Protein AF-A0A258KUC8-F1 (afdb_monomer)

Solvent-accessible surface area (backbone atoms only — not comparable to full-atom values): 5338 Å² total; per-residue (Å²): 133,76,65,48,79,45,73,42,89,68,68,41,75,56,98,86,42,80,42,51,62,46,51,38,43,70,85,49,74,71,55,56,53,54,58,70,70,44,64,90,83,58,49,72,65,59,53,49,40,50,50,48,15,70,34,48,72,48,51,51,71,60,54,68,63,46,54,74,67,46,49,47,57,52,48,52,57,54,53,72,70,50,83,76,76,86,128

Mean predicted aligned error: 4.28 Å

Secondary structure (DSSP, 8-state):
--EEEEEEEEEEEETTEEEEEEEEEPP-HHHHHHHHTS-TT--HHHHHHHHHHHHH---HHHHHTS-HHHHHHHHHHHHTTSPPPP-

Structure (mmCIF, N/CA/C/O backbone):
data_AF-A0A258KUC8-F1
#
_entry.id   AF-A0A258KUC8-F1
#
loop_
_atom_site.group_PDB
_atom_site.id
_atom_site.type_symbol
_atom_site.label_atom_id
_atom_site.label_alt_id
_atom_site.label_comp_id
_atom_site.label_asym_id
_atom_site.label_entity_id
_atom_site.label_seq_id
_atom_site.pdbx_PDB_ins_code
_atom_site.Cartn_x
_atom_site.Cartn_y
_atom_site.Cartn_z
_atom_site.occupancy
_atom_site.B_iso_or_equiv
_atom_site.auth_seq_id
_atom_site.auth_comp_id
_atom_site.auth_asym_id
_atom_site.auth_atom_id
_atom_site.pdbx_PDB_model_num
ATOM 1 N N . MET A 1 1 ? -13.442 -2.121 -15.328 1.00 49.38 1 MET A N 1
ATOM 2 C CA . MET A 1 1 ? -12.185 -1.799 -14.610 1.00 49.38 1 MET A CA 1
ATOM 3 C C . MET A 1 1 ? -11.936 -2.924 -13.620 1.00 49.38 1 MET A C 1
ATOM 5 O O . MET A 1 1 ? -12.756 -3.083 -12.729 1.00 49.38 1 MET A O 1
ATOM 9 N N . ASN A 1 2 ? -10.880 -3.723 -13.790 1.00 65.81 2 ASN A N 1
ATOM 10 C CA . ASN A 1 2 ? -10.641 -4.884 -12.924 1.00 65.81 2 ASN A CA 1
ATOM 11 C C . ASN A 1 2 ? -9.971 -4.415 -11.625 1.00 65.81 2 ASN A C 1
ATOM 13 O O . ASN A 1 2 ? -8.839 -3.928 -11.655 1.00 65.81 2 ASN A O 1
ATOM 17 N N . LYS A 1 3 ? -10.707 -4.518 -10.520 1.00 83.19 3 LYS A N 1
ATOM 18 C CA . LYS A 1 3 ? -10.258 -4.278 -9.147 1.00 83.19 3 LYS A CA 1
ATOM 19 C C . LYS A 1 3 ? -10.250 -5.621 -8.416 1.00 83.19 3 LYS A C 1
ATOM 21 O O . LYS A 1 3 ? -11.069 -6.476 -8.747 1.00 83.19 3 LYS A O 1
ATOM 26 N N . THR A 1 4 ? -9.338 -5.794 -7.469 1.00 94.06 4 THR A N 1
ATOM 27 C CA . THR A 1 4 ? -9.269 -6.990 -6.620 1.00 94.06 4 THR A CA 1
ATOM 28 C C . THR A 1 4 ? -9.451 -6.560 -5.178 1.00 94.06 4 THR A C 1
ATOM 30 O O . THR A 1 4 ? -8.782 -5.627 -4.739 1.00 94.06 4 THR A O 1
ATOM 33 N N . ASN A 1 5 ? -10.359 -7.212 -4.463 1.00 95.25 5 ASN A N 1
ATOM 34 C CA . ASN A 1 5 ? -10.607 -6.919 -3.060 1.00 95.25 5 ASN A CA 1
ATOM 35 C C . ASN A 1 5 ? -9.776 -7.861 -2.190 1.00 95.25 5 ASN A C 1
ATOM 37 O O . ASN A 1 5 ? -9.753 -9.068 -2.431 1.00 95.25 5 ASN A O 1
ATOM 41 N N . VAL A 1 6 ? -9.112 -7.292 -1.191 1.00 96.06 6 VAL A N 1
ATOM 42 C CA . VAL A 1 6 ? -8.343 -8.003 -0.171 1.00 96.06 6 VAL A CA 1
ATOM 43 C C . VAL A 1 6 ? -9.028 -7.743 1.161 1.00 96.06 6 VAL A C 1
ATOM 45 O O . VAL A 1 6 ? -9.124 -6.595 1.593 1.00 96.06 6 VAL A O 1
ATOM 48 N N . LYS A 1 7 ? -9.548 -8.795 1.794 1.00 96.88 7 LYS A N 1
ATOM 49 C CA . LYS A 1 7 ? -10.071 -8.694 3.159 1.00 96.88 7 LYS A CA 1
ATOM 50 C C . LYS A 1 7 ? -8.904 -8.616 4.126 1.00 96.88 7 LYS A C 1
ATOM 52 O O . LYS A 1 7 ? -7.977 -9.409 3.991 1.00 96.88 7 LYS A O 1
ATOM 57 N N . LEU A 1 8 ? -8.995 -7.692 5.072 1.0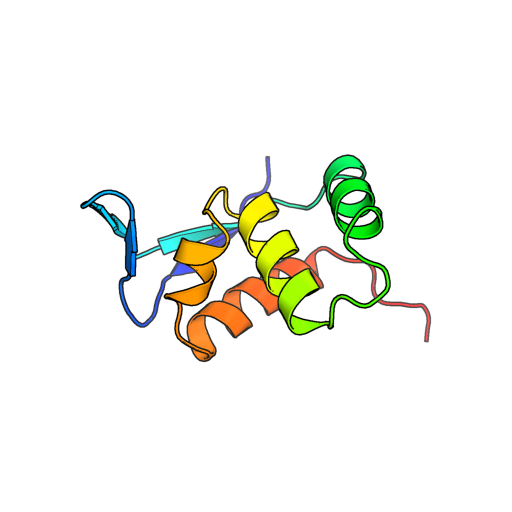0 96.69 8 LEU A N 1
ATOM 58 C CA . LEU A 1 8 ? -8.009 -7.550 6.130 1.00 96.69 8 LEU A CA 1
ATOM 59 C C . LEU A 1 8 ? -8.264 -8.597 7.214 1.00 96.69 8 LEU A C 1
ATOM 61 O O . LEU A 1 8 ? -9.421 -8.844 7.578 1.00 96.69 8 LEU A O 1
ATOM 65 N N . GLY A 1 9 ? -7.193 -9.210 7.707 1.00 94.44 9 GLY A N 1
ATOM 66 C CA . GLY A 1 9 ? -7.217 -10.045 8.900 1.00 94.44 9 GLY A CA 1
ATOM 67 C C . GLY A 1 9 ? -7.514 -9.202 10.133 1.00 94.44 9 GLY A C 1
ATOM 68 O O . GLY A 1 9 ? -8.381 -9.574 10.927 1.00 94.44 9 GLY A O 1
ATOM 69 N N . GLU A 1 10 ? -6.882 -8.028 10.222 1.00 93.56 10 GLU A N 1
ATOM 70 C CA . GLU A 1 10 ? -7.110 -7.058 11.287 1.00 93.56 10 GLU A CA 1
ATOM 71 C C . GLU A 1 10 ? -7.600 -5.711 10.725 1.00 93.56 10 GLU A C 1
ATOM 73 O O . GLU A 1 10 ? -7.034 -5.151 9.786 1.00 93.56 10 GLU A O 1
ATOM 78 N N . PRO A 1 11 ? -8.692 -5.155 11.267 1.00 95.00 11 PRO A N 1
ATOM 79 C CA . PRO A 1 11 ? -9.246 -3.915 10.759 1.00 95.00 11 PRO A CA 1
ATOM 80 C C . PRO A 1 11 ? -8.418 -2.698 11.173 1.00 95.00 11 PRO A C 1
ATOM 82 O O . PRO A 1 11 ? -8.169 -2.488 12.360 1.00 95.00 11 PRO A O 1
ATOM 85 N N . ILE A 1 12 ? -8.131 -1.820 10.216 1.00 95.75 12 ILE A N 1
ATOM 86 C CA . ILE A 1 12 ? -7.479 -0.527 10.467 1.00 95.75 12 ILE A CA 1
ATOM 87 C C . ILE A 1 12 ? -8.507 0.602 10.600 1.00 95.75 12 ILE A C 1
ATOM 89 O O . ILE A 1 12 ? -9.650 0.487 10.143 1.00 95.75 12 ILE A O 1
ATOM 93 N N . VAL A 1 13 ? -8.107 1.718 11.212 1.00 94.38 13 VAL A N 1
ATOM 94 C CA . VAL A 1 13 ? -8.942 2.924 11.331 1.00 94.38 13 VAL A CA 1
ATOM 95 C C . VAL A 1 13 ? -8.347 4.044 10.490 1.00 94.38 13 VAL A C 1
ATOM 97 O O . VAL A 1 13 ? -7.233 4.491 10.738 1.00 94.38 13 VAL A O 1
ATOM 100 N N . VAL A 1 14 ? -9.113 4.551 9.527 1.00 91.44 14 VAL A N 1
ATOM 101 C CA . VAL A 1 14 ? -8.695 5.657 8.657 1.00 91.44 14 VAL A CA 1
ATOM 102 C C . VAL A 1 14 ? -9.740 6.758 8.742 1.00 91.44 14 VAL A C 1
ATOM 104 O O . VAL A 1 14 ? -10.906 6.545 8.428 1.00 91.44 14 VAL A O 1
ATOM 107 N N . GLY A 1 15 ? -9.349 7.941 9.225 1.00 87.00 15 GLY A N 1
ATOM 108 C CA . GLY A 1 15 ? -10.276 9.074 9.364 1.00 87.00 15 GLY A CA 1
ATOM 109 C C . GLY A 1 15 ? -11.456 8.822 10.316 1.00 87.00 15 GLY A C 1
ATOM 110 O O . GLY A 1 15 ? -12.486 9.473 10.189 1.00 87.00 15 GLY A O 1
ATOM 111 N N . GLY A 1 16 ? -11.321 7.876 11.252 1.00 90.56 16 GLY A N 1
ATOM 112 C CA . GLY A 1 16 ? -12.393 7.461 12.165 1.00 90.56 16 GLY A CA 1
ATOM 113 C C . GLY A 1 16 ? -13.299 6.352 11.620 1.00 90.56 16 GLY A C 1
ATOM 114 O O . GLY A 1 16 ? -14.154 5.860 12.354 1.00 90.56 16 GLY A O 1
ATOM 115 N N . GLU A 1 17 ? -13.096 5.915 10.376 1.00 92.25 17 GLU A N 1
ATOM 116 C CA . GLU A 1 17 ? -13.815 4.789 9.788 1.00 92.25 17 GLU A CA 1
ATOM 117 C C . GLU A 1 17 ? -13.014 3.495 9.915 1.00 92.25 17 GLU A C 1
ATOM 119 O O . GLU A 1 17 ? -11.805 3.457 9.682 1.00 92.25 17 GLU A O 1
ATOM 124 N N . LYS A 1 18 ? -13.709 2.415 10.278 1.00 95.38 18 LYS A N 1
ATOM 125 C CA . LYS A 1 18 ? -13.123 1.080 10.389 1.00 95.38 18 LYS A CA 1
ATOM 126 C C . LYS A 1 18 ? -13.108 0.407 9.019 1.00 95.38 18 LYS A C 1
ATOM 128 O O . LYS A 1 18 ? -14.165 0.072 8.482 1.00 95.38 18 LYS A O 1
ATOM 133 N N . ILE A 1 19 ? -11.919 0.158 8.488 1.00 95.38 19 ILE A N 1
ATOM 134 C CA . ILE A 1 19 ? -11.710 -0.538 7.220 1.00 95.38 19 ILE A CA 1
ATOM 135 C C . ILE A 1 19 ? -11.442 -2.016 7.506 1.00 95.38 19 ILE A C 1
ATOM 137 O O . ILE A 1 19 ? -10.612 -2.360 8.338 1.00 95.38 19 ILE A O 1
ATOM 141 N N . THR A 1 20 ? -12.169 -2.896 6.820 1.00 96.75 20 THR A N 1
ATOM 142 C CA . THR A 1 20 ? -12.027 -4.368 6.911 1.00 96.75 20 THR A CA 1
ATOM 143 C C . THR A 1 20 ? -11.702 -5.007 5.560 1.00 96.75 20 THR A C 1
ATOM 145 O O . THR A 1 20 ? -11.451 -6.206 5.471 1.00 96.75 20 THR A O 1
ATOM 148 N N . GLU A 1 21 ? -11.722 -4.219 4.486 1.00 96.25 21 GLU A N 1
ATOM 149 C CA . GLU A 1 21 ? -11.438 -4.664 3.130 1.00 96.25 21 GLU A CA 1
ATOM 150 C C . GLU A 1 21 ? -10.791 -3.519 2.355 1.00 96.25 21 GLU A C 1
ATOM 152 O O . GLU A 1 21 ? -11.228 -2.369 2.435 1.00 96.25 21 GLU A O 1
ATOM 157 N N . VAL A 1 22 ? -9.761 -3.846 1.582 1.00 95.94 22 VAL A N 1
ATOM 158 C CA . VAL A 1 22 ? -9.026 -2.907 0.744 1.00 95.94 22 VAL A CA 1
ATOM 159 C C . VAL A 1 22 ? -9.193 -3.298 -0.716 1.00 95.94 22 VAL A C 1
ATOM 161 O O . VAL A 1 22 ? -9.070 -4.457 -1.105 1.00 95.94 22 VAL A O 1
ATOM 164 N N . THR A 1 23 ? -9.484 -2.310 -1.557 1.00 96.31 23 THR 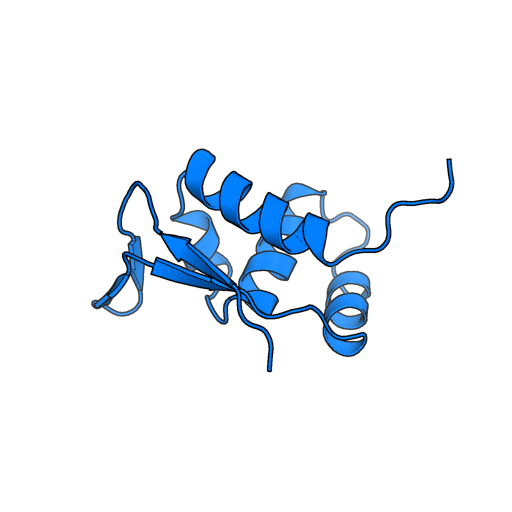A N 1
ATOM 165 C CA . THR A 1 23 ? -9.645 -2.513 -2.997 1.00 96.31 23 THR A CA 1
ATOM 166 C C . THR A 1 23 ? -8.369 -2.124 -3.732 1.00 96.31 23 THR A C 1
ATOM 168 O O . THR A 1 23 ? -8.033 -0.947 -3.804 1.00 96.31 23 THR A O 1
ATOM 171 N N . VAL A 1 24 ? -7.698 -3.086 -4.358 1.00 96.50 24 VAL A N 1
ATOM 172 C CA . VAL A 1 24 ? -6.481 -2.858 -5.145 1.00 96.50 24 VAL A 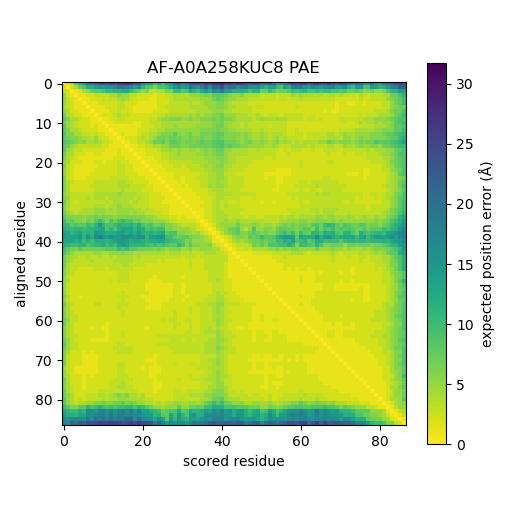CA 1
ATOM 173 C C . VAL A 1 24 ? -6.832 -2.724 -6.627 1.00 96.50 24 VAL A C 1
ATOM 175 O O . VAL A 1 24 ? -7.442 -3.613 -7.236 1.00 96.50 24 VAL A O 1
ATOM 178 N N . ARG A 1 25 ? -6.437 -1.612 -7.252 1.00 95.31 25 ARG A N 1
ATOM 179 C CA . ARG A 1 25 ? -6.562 -1.415 -8.707 1.00 95.31 25 ARG A CA 1
ATOM 180 C C . ARG A 1 25 ? -5.283 -1.838 -9.432 1.00 95.31 25 ARG A C 1
ATOM 182 O O . ARG A 1 25 ? -4.190 -1.745 -8.886 1.00 95.31 25 ARG A O 1
ATOM 189 N N . ARG A 1 26 ? -5.401 -2.193 -10.715 1.00 92.69 26 ARG A N 1
ATOM 190 C CA . ARG A 1 26 ? -4.219 -2.420 -11.562 1.00 92.69 26 ARG A CA 1
ATOM 191 C C . ARG A 1 26 ? -3.354 -1.149 -11.685 1.00 92.69 26 ARG A C 1
ATOM 193 O O . ARG A 1 26 ? -3.924 -0.068 -11.904 1.00 92.69 26 ARG A O 1
ATOM 200 N N . PRO A 1 27 ? -2.014 -1.267 -11.605 1.00 93.19 27 PRO A N 1
ATOM 201 C CA . PRO A 1 27 ? -1.106 -0.154 -11.841 1.00 93.19 27 PRO A CA 1
ATOM 202 C C . PRO A 1 27 ? -1.197 0.337 -13.284 1.00 93.19 27 PRO A C 1
ATOM 204 O O . PRO A 1 27 ? -1.389 -0.431 -14.229 1.00 93.19 27 PRO A O 1
ATOM 207 N N . LYS A 1 28 ? -1.063 1.649 -13.453 1.00 93.31 28 LYS A N 1
ATOM 208 C CA . LYS A 1 28 ? -0.888 2.335 -14.733 1.00 93.31 28 LYS A CA 1
ATOM 209 C C . LYS A 1 28 ? 0.547 2.845 -14.827 1.00 93.31 28 LYS A C 1
ATOM 211 O O . LYS A 1 28 ? 1.197 3.078 -13.817 1.00 93.31 28 LYS A O 1
ATOM 216 N N . VAL A 1 29 ? 1.006 3.144 -16.042 1.00 92.12 29 VAL A N 1
ATOM 217 C CA . VAL A 1 29 ? 2.357 3.695 -16.283 1.00 92.12 29 VAL A CA 1
ATOM 218 C C . VAL A 1 29 ? 2.633 4.963 -15.463 1.00 92.12 29 VAL A C 1
ATOM 220 O O . VAL A 1 29 ? 3.752 5.171 -15.009 1.00 92.12 29 VAL A O 1
ATOM 223 N N . LYS A 1 30 ? 1.612 5.798 -15.223 1.00 92.94 30 LYS A N 1
ATOM 224 C CA . LYS A 1 30 ? 1.746 6.991 -14.370 1.00 92.94 30 LYS A CA 1
ATOM 225 C C . LYS A 1 30 ? 2.091 6.665 -12.911 1.00 92.94 30 LYS A C 1
ATOM 227 O O . LYS A 1 30 ? 2.751 7.469 -12.273 1.00 92.94 30 LYS A O 1
ATOM 232 N N . ASP A 1 31 ? 1.639 5.516 -12.410 1.00 92.75 31 ASP A N 1
ATOM 233 C CA . ASP A 1 31 ? 1.883 5.076 -11.036 1.00 92.75 31 ASP A CA 1
ATOM 234 C C . ASP A 1 31 ? 3.323 4.560 -10.913 1.00 92.75 31 ASP A C 1
ATOM 236 O O . ASP A 1 31 ? 4.027 4.929 -9.985 1.00 92.75 31 ASP A O 1
ATOM 240 N N . LEU A 1 32 ? 3.798 3.806 -11.915 1.00 89.94 32 LEU A N 1
ATOM 241 C CA . LEU A 1 32 ? 5.197 3.365 -11.984 1.00 89.94 32 LEU A CA 1
ATOM 242 C C . LEU A 1 32 ? 6.156 4.562 -12.029 1.00 89.94 32 LEU A C 1
ATOM 244 O O . LEU A 1 32 ? 7.104 4.630 -11.258 1.00 89.94 32 LEU A O 1
ATOM 248 N N . ARG A 1 33 ? 5.847 5.561 -12.868 1.00 89.88 33 ARG A N 1
ATOM 249 C CA . ARG A 1 33 ? 6.632 6.801 -12.952 1.00 89.88 33 ARG A CA 1
ATOM 250 C C . ARG A 1 33 ? 6.663 7.570 -11.628 1.00 89.88 33 ARG A C 1
ATOM 252 O O . ARG A 1 33 ? 7.666 8.203 -11.329 1.00 89.88 33 ARG A O 1
ATOM 259 N N . ALA A 1 34 ? 5.573 7.553 -10.861 1.00 88.81 34 ALA A N 1
ATOM 260 C CA . ALA A 1 34 ? 5.535 8.217 -9.560 1.00 88.81 34 ALA A CA 1
ATOM 261 C C . ALA A 1 34 ? 6.511 7.566 -8.567 1.00 88.81 34 ALA A C 1
ATOM 263 O O . ALA A 1 34 ? 7.160 8.280 -7.810 1.00 88.81 34 ALA A O 1
ATOM 264 N N . LEU A 1 35 ? 6.678 6.241 -8.625 1.00 86.25 35 LEU A N 1
ATOM 265 C CA . LEU A 1 35 ? 7.654 5.525 -7.800 1.00 86.25 35 LEU A CA 1
ATOM 266 C C . LEU A 1 35 ? 9.096 5.758 -8.236 1.00 86.25 35 LEU A C 1
ATOM 268 O O . LEU A 1 35 ? 9.968 5.848 -7.382 1.00 86.25 35 LEU A O 1
ATOM 272 N N . ASP A 1 36 ? 9.355 5.900 -9.537 1.00 83.50 36 ASP A N 1
ATOM 273 C CA . ASP A 1 36 ? 10.694 6.246 -10.038 1.00 83.50 36 ASP A CA 1
ATOM 274 C C . ASP A 1 36 ? 11.160 7.628 -9.550 1.00 83.50 36 ASP A C 1
ATOM 276 O O . ASP A 1 36 ? 12.356 7.909 -9.525 1.00 83.50 36 ASP A O 1
ATOM 280 N N . HIS A 1 37 ? 10.217 8.506 -9.190 1.00 83.06 37 HIS A N 1
ATOM 281 C CA . HIS A 1 37 ? 10.500 9.828 -8.632 1.00 83.06 37 HIS A CA 1
ATOM 282 C C . HIS A 1 37 ? 10.724 9.807 -7.112 1.00 83.06 37 HIS A C 1
ATOM 284 O O . HIS A 1 37 ? 11.073 10.848 -6.549 1.00 83.06 37 HIS A O 1
ATO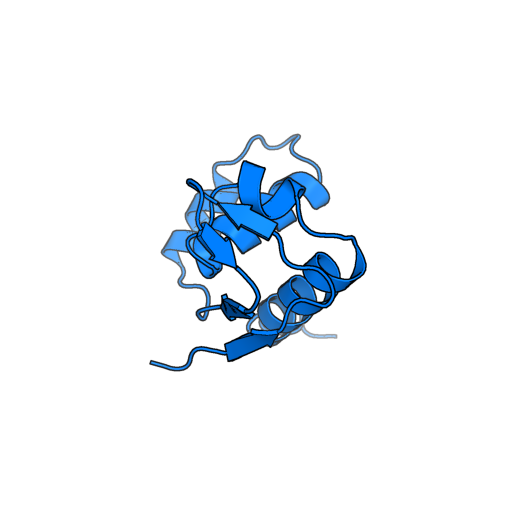M 290 N N . LEU A 1 38 ? 10.517 8.668 -6.440 1.00 80.00 38 LEU A N 1
ATOM 291 C CA . LEU A 1 38 ? 10.932 8.514 -5.049 1.00 80.00 38 LEU A CA 1
ATOM 292 C C . LEU A 1 38 ? 12.454 8.622 -4.945 1.00 80.00 38 LEU A C 1
ATOM 294 O O . LEU A 1 38 ? 13.177 8.399 -5.917 1.00 80.00 38 LEU A O 1
ATOM 298 N N . ASP A 1 39 ? 12.936 8.960 -3.747 1.00 76.19 39 ASP A N 1
ATOM 299 C CA . ASP A 1 39 ? 14.368 9.010 -3.464 1.00 76.19 39 ASP A CA 1
ATOM 300 C C . ASP A 1 39 ? 15.043 7.728 -3.975 1.00 76.19 39 ASP A C 1
ATOM 302 O O . ASP A 1 39 ? 14.598 6.609 -3.700 1.00 76.19 39 ASP A O 1
ATOM 306 N N . VAL A 1 40 ? 16.130 7.887 -4.729 1.00 70.50 40 VAL A N 1
ATOM 307 C CA . VAL A 1 40 ? 16.919 6.765 -5.248 1.00 70.50 40 VAL A CA 1
ATOM 308 C C . VAL A 1 40 ? 17.425 5.859 -4.121 1.00 70.50 40 VAL A C 1
ATOM 310 O O . VAL A 1 40 ? 17.640 4.673 -4.356 1.00 70.50 40 VAL A O 1
ATOM 313 N N . ASN A 1 41 ? 17.539 6.393 -2.901 1.00 77.81 41 ASN A N 1
ATOM 314 C CA . ASN A 1 41 ? 17.931 5.673 -1.692 1.00 77.81 41 ASN A CA 1
ATOM 315 C C . ASN A 1 41 ? 16.751 5.059 -0.920 1.00 77.81 41 ASN A C 1
ATOM 317 O O . ASN A 1 41 ? 16.970 4.414 0.106 1.00 77.81 41 ASN A O 1
ATOM 321 N N . ALA A 1 42 ? 15.506 5.254 -1.370 1.00 80.19 42 ALA A N 1
ATOM 322 C CA . ALA A 1 42 ? 14.346 4.626 -0.751 1.00 80.19 42 ALA A CA 1
ATOM 323 C C . ALA A 1 42 ? 14.458 3.103 -0.876 1.00 80.19 42 ALA A C 1
ATOM 325 O O . ALA A 1 42 ? 14.611 2.571 -1.982 1.00 80.19 42 ALA A O 1
ATOM 326 N N . ASN A 1 43 ? 14.369 2.419 0.265 1.00 87.50 43 ASN A N 1
ATOM 327 C CA . ASN A 1 43 ? 14.431 0.966 0.325 1.00 87.50 43 ASN A CA 1
ATOM 328 C C . ASN A 1 43 ? 13.172 0.322 -0.292 1.00 87.50 43 ASN A C 1
ATOM 330 O O . ASN A 1 43 ? 12.160 0.986 -0.541 1.00 87.50 43 ASN A O 1
ATOM 334 N N . ASP A 1 44 ? 13.236 -0.989 -0.527 1.00 86.75 44 ASP A N 1
ATOM 335 C CA . ASP A 1 44 ? 12.151 -1.735 -1.176 1.00 86.75 44 ASP A CA 1
ATOM 336 C C . ASP A 1 44 ? 10.833 -1.670 -0.393 1.00 86.75 44 ASP A C 1
ATOM 338 O O . ASP A 1 44 ? 9.762 -1.626 -0.997 1.00 86.75 44 ASP A O 1
ATOM 342 N N . LEU A 1 45 ? 10.901 -1.592 0.942 1.00 89.69 45 LEU A N 1
ATOM 343 C CA . LEU A 1 45 ? 9.720 -1.458 1.793 1.00 89.69 45 LEU A CA 1
ATOM 344 C C . LEU A 1 45 ? 9.027 -0.107 1.577 1.00 89.69 45 LEU A C 1
ATOM 346 O O . LEU A 1 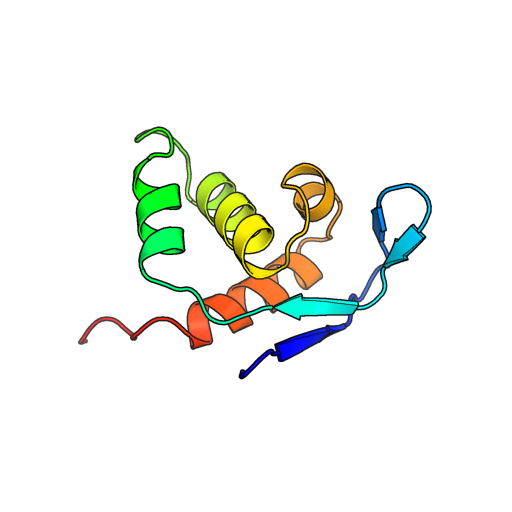45 ? 7.826 -0.081 1.328 1.00 89.69 45 LEU A O 1
ATOM 350 N N . THR A 1 46 ? 9.770 1.004 1.587 1.00 91.56 46 THR A N 1
ATOM 351 C CA . THR A 1 46 ? 9.237 2.345 1.303 1.00 91.56 46 THR A CA 1
ATOM 352 C C . THR A 1 46 ? 8.587 2.393 -0.079 1.00 91.56 46 THR A C 1
ATOM 354 O O . THR A 1 46 ? 7.487 2.922 -0.229 1.00 91.56 46 THR A O 1
ATOM 357 N N . ARG A 1 47 ? 9.226 1.798 -1.096 1.00 90.75 47 ARG A N 1
ATOM 358 C CA . ARG A 1 47 ? 8.656 1.717 -2.452 1.00 90.75 47 ARG A CA 1
ATOM 359 C C . ARG A 1 47 ? 7.385 0.863 -2.492 1.00 90.75 47 ARG A C 1
ATOM 361 O O . ARG A 1 47 ? 6.438 1.214 -3.195 1.00 90.75 47 ARG A O 1
ATOM 368 N N . GLY A 1 48 ? 7.355 -0.238 -1.742 1.00 92.44 48 GLY A N 1
ATOM 369 C CA . GLY A 1 48 ? 6.188 -1.109 -1.604 1.00 92.44 48 GLY A CA 1
ATOM 370 C C . GLY A 1 48 ? 5.003 -0.407 -0.939 1.00 92.44 48 GLY A C 1
ATOM 371 O O . GLY A 1 48 ? 3.892 -0.472 -1.463 1.00 92.44 48 GLY A O 1
ATOM 372 N N . ILE A 1 49 ? 5.248 0.318 0.156 1.00 95.50 49 ILE A N 1
ATOM 373 C CA . ILE A 1 49 ? 4.238 1.116 0.867 1.00 95.50 49 ILE A CA 1
ATOM 374 C C . ILE A 1 49 ? 3.639 2.170 -0.064 1.00 95.50 49 ILE A C 1
ATOM 376 O O . ILE A 1 49 ? 2.417 2.267 -0.181 1.00 95.50 49 ILE A O 1
ATOM 380 N N . GLU A 1 50 ? 4.479 2.906 -0.793 1.00 95.06 50 GLU A N 1
ATOM 381 C CA . GLU A 1 50 ? 4.000 3.936 -1.716 1.00 95.06 50 GLU A CA 1
ATOM 382 C C . GLU A 1 50 ? 3.189 3.332 -2.873 1.00 95.06 50 GLU A C 1
ATOM 384 O O . GLU A 1 50 ? 2.116 3.829 -3.224 1.00 95.06 50 GLU A O 1
ATOM 389 N N . MET A 1 51 ? 3.643 2.210 -3.443 1.00 94.69 51 MET A N 1
ATOM 390 C CA . MET A 1 51 ? 2.881 1.497 -4.472 1.00 94.69 51 MET A CA 1
ATOM 391 C C . MET A 1 51 ? 1.513 1.062 -3.933 1.00 94.69 51 MET A C 1
ATOM 393 O O . MET A 1 51 ? 0.490 1.274 -4.591 1.00 94.69 51 MET A O 1
ATOM 397 N N . ALA A 1 52 ? 1.476 0.467 -2.740 1.00 95.69 52 ALA A N 1
ATOM 398 C CA . ALA A 1 52 ? 0.240 0.036 -2.104 1.00 95.69 52 ALA A CA 1
ATOM 399 C C . ALA A 1 52 ? -0.701 1.223 -1.867 1.00 95.69 52 ALA A C 1
ATOM 401 O O . ALA A 1 52 ? -1.868 1.154 -2.256 1.00 95.69 52 ALA A O 1
ATOM 402 N N . ALA A 1 53 ? -0.204 2.343 -1.343 1.00 96.62 53 ALA A N 1
ATOM 403 C CA . ALA A 1 53 ? -0.974 3.571 -1.155 1.00 96.62 53 ALA A CA 1
ATOM 404 C C . ALA A 1 53 ? -1.603 4.054 -2.478 1.00 96.62 53 ALA A C 1
ATOM 406 O O . ALA A 1 53 ? -2.821 4.225 -2.584 1.00 96.62 53 ALA A O 1
ATOM 407 N N . ILE A 1 54 ? -0.809 4.153 -3.549 1.00 95.50 54 ILE A N 1
ATOM 408 C CA . ILE A 1 54 ? -1.273 4.601 -4.873 1.00 95.50 54 ILE A CA 1
ATOM 409 C C . ILE A 1 54 ? -2.360 3.681 -5.460 1.00 95.50 54 ILE A C 1
ATOM 411 O O . ILE A 1 54 ? -3.296 4.148 -6.133 1.00 95.50 54 ILE A O 1
ATOM 415 N N . LEU A 1 55 ? -2.226 2.365 -5.277 1.00 95.75 55 LEU A N 1
ATOM 416 C CA . LEU A 1 55 ? -3.114 1.371 -5.889 1.00 95.75 55 LEU A CA 1
ATOM 417 C C . LEU A 1 55 ? -4.367 1.068 -5.066 1.00 95.75 55 LEU A C 1
ATOM 419 O O . LEU A 1 55 ? -5.376 0.649 -5.639 1.00 95.75 55 LEU A O 1
ATOM 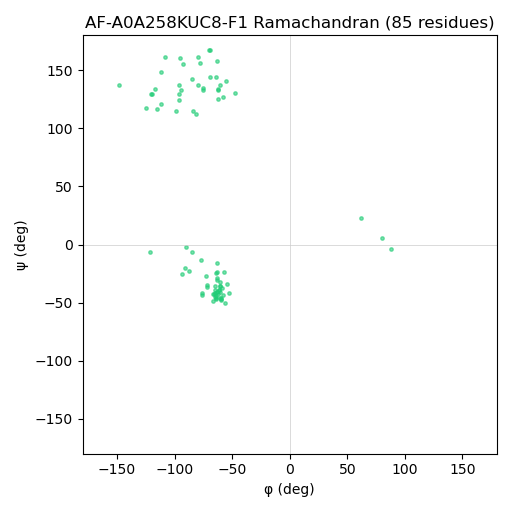423 N N . THR A 1 56 ? -4.326 1.314 -3.763 1.00 95.56 56 THR A N 1
ATOM 424 C CA . THR A 1 56 ? -5.474 1.161 -2.859 1.00 95.56 56 THR A CA 1
ATOM 425 C C . THR A 1 56 ? -6.250 2.464 -2.680 1.00 95.56 56 THR A C 1
ATOM 427 O O . THR A 1 56 ? -7.453 2.439 -2.429 1.00 95.56 56 THR A O 1
ATOM 430 N N . GLY A 1 57 ? -5.585 3.607 -2.870 1.00 94.25 57 GLY A N 1
ATOM 431 C CA . GLY A 1 57 ? -6.118 4.929 -2.548 1.00 94.25 57 GLY A CA 1
ATOM 432 C C . GLY A 1 57 ? -6.007 5.289 -1.064 1.00 94.25 57 GLY A C 1
ATOM 433 O O . GLY A 1 57 ? -6.533 6.327 -0.668 1.00 94.25 57 GLY A O 1
ATOM 434 N N . LEU A 1 58 ? -5.349 4.453 -0.256 1.00 95.50 58 LEU A N 1
ATOM 435 C CA . LEU A 1 58 ? -5.015 4.752 1.135 1.00 95.50 58 LEU A CA 1
ATOM 436 C C . LEU A 1 58 ? -3.776 5.654 1.212 1.00 95.50 58 LEU A C 1
ATOM 438 O O . LEU A 1 58 ? -3.008 5.762 0.257 1.00 95.50 58 LEU A O 1
ATOM 442 N N . THR A 1 59 ? -3.577 6.318 2.349 1.00 95.44 59 THR A N 1
ATOM 443 C CA . THR A 1 59 ? -2.341 7.068 2.616 1.00 95.44 59 THR A CA 1
ATOM 444 C C . THR A 1 59 ? -1.215 6.111 3.023 1.00 95.44 59 THR A C 1
ATOM 446 O O . THR A 1 59 ? -1.516 5.052 3.572 1.00 95.44 59 THR A O 1
ATOM 449 N N . PRO A 1 60 ? 0.070 6.472 2.845 1.00 94.88 60 PRO A N 1
ATOM 450 C CA . PRO A 1 60 ? 1.187 5.664 3.346 1.00 94.88 60 PRO A CA 1
ATOM 451 C C . PRO A 1 60 ? 1.055 5.334 4.837 1.00 94.88 60 PRO A C 1
ATOM 453 O O . PRO A 1 60 ? 1.177 4.181 5.218 1.00 94.88 60 PRO A O 1
ATOM 456 N N . ALA A 1 61 ? 0.642 6.310 5.651 1.00 94.94 61 ALA A N 1
ATOM 457 C CA . ALA A 1 61 ? 0.385 6.093 7.074 1.00 94.94 61 ALA A CA 1
ATOM 458 C C . ALA A 1 61 ? -0.721 5.054 7.340 1.00 94.94 61 ALA A C 1
ATOM 460 O O . ALA A 1 61 ? -0.621 4.291 8.284 1.00 94.94 61 ALA A O 1
ATOM 461 N N . ALA A 1 62 ? -1.770 4.990 6.513 1.00 96.00 62 ALA A N 1
ATOM 462 C CA . ALA A 1 62 ? -2.795 3.952 6.649 1.00 96.00 62 ALA A CA 1
ATOM 463 C C . ALA A 1 62 ? -2.296 2.568 6.199 1.00 96.00 62 ALA A C 1
ATOM 465 O O . ALA A 1 62 ? -2.801 1.559 6.679 1.00 96.00 62 ALA A O 1
ATOM 466 N N . ILE A 1 63 ? -1.326 2.515 5.282 1.00 97.00 63 ILE A N 1
ATOM 467 C CA . ILE A 1 63 ? -0.637 1.273 4.917 1.00 97.00 63 ILE A CA 1
ATOM 468 C C . ILE A 1 63 ? 0.289 0.817 6.053 1.00 97.00 63 ILE A C 1
ATOM 470 O O . ILE A 1 63 ? 0.349 -0.378 6.311 1.00 97.00 63 ILE A O 1
ATOM 474 N N . ASP A 1 64 ? 0.947 1.742 6.759 1.00 95.50 64 ASP A N 1
ATOM 475 C CA . ASP A 1 64 ? 1.804 1.437 7.918 1.00 95.50 64 ASP A CA 1
ATOM 476 C C . ASP A 1 64 ? 1.029 0.831 9.107 1.00 95.50 64 ASP A C 1
ATOM 478 O O . ASP A 1 64 ? 1.615 0.122 9.921 1.00 95.50 64 ASP A O 1
ATOM 482 N N . GLU A 1 65 ? -0.281 1.084 9.205 1.00 96.12 65 GLU A N 1
ATOM 483 C CA . GLU A 1 65 ? -1.166 0.479 10.216 1.00 96.12 65 GLU A CA 1
ATOM 484 C C . GLU A 1 65 ? -1.551 -0.974 9.893 1.00 96.12 65 GLU A C 1
ATOM 486 O O . GLU A 1 65 ? -2.105 -1.668 10.747 1.00 96.12 65 GLU A O 1
ATOM 491 N N . LEU A 1 66 ? -1.306 -1.442 8.664 1.00 96.62 66 LEU A N 1
ATOM 492 C CA . LEU A 1 66 ? -1.554 -2.834 8.303 1.00 96.62 66 LEU A CA 1
ATOM 493 C C . LEU A 1 66 ? -0.557 -3.742 9.012 1.00 96.62 66 LEU A C 1
ATOM 495 O O . LEU A 1 66 ? 0.631 -3.433 9.131 1.00 96.62 66 LEU A O 1
ATOM 499 N N . ASP A 1 67 ? -1.025 -4.921 9.409 1.00 96.25 67 ASP A N 1
ATOM 500 C CA . ASP A 1 67 ? -0.100 -5.954 9.833 1.00 96.25 67 ASP A CA 1
ATOM 501 C C . ASP A 1 67 ? 0.704 -6.508 8.638 1.00 96.25 67 ASP A C 1
ATOM 503 O O . ASP A 1 67 ? 0.417 -6.274 7.456 1.00 96.25 67 ASP A O 1
ATOM 507 N N . ALA A 1 68 ? 1.754 -7.268 8.951 1.00 95.25 68 ALA A N 1
ATOM 508 C CA . ALA A 1 68 ? 2.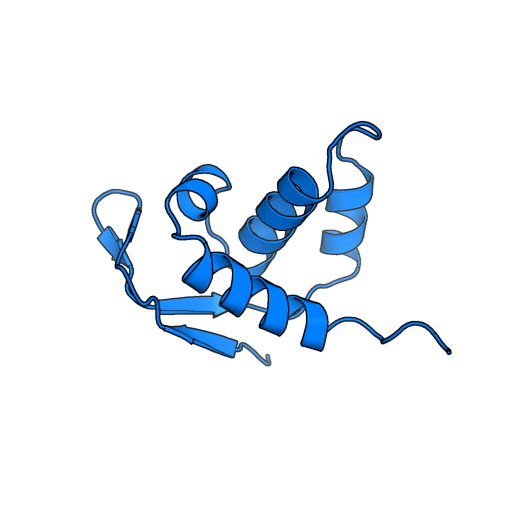634 -7.826 7.931 1.00 95.25 68 ALA A CA 1
ATOM 509 C C . ALA A 1 68 ? 1.920 -8.809 6.981 1.00 95.25 68 ALA A C 1
ATOM 511 O O . ALA A 1 68 ? 2.340 -8.947 5.831 1.00 95.25 68 ALA A O 1
ATOM 512 N N . ALA A 1 69 ? 0.870 -9.501 7.438 1.00 96.38 69 ALA A N 1
ATOM 513 C CA . ALA A 1 69 ? 0.142 -10.479 6.634 1.00 96.38 69 ALA A CA 1
ATOM 514 C C . ALA A 1 69 ? -0.782 -9.784 5.625 1.00 96.38 69 ALA A C 1
ATOM 516 O O . ALA A 1 69 ? -0.798 -10.148 4.446 1.00 96.38 69 ALA A O 1
ATOM 517 N N . ASP A 1 70 ? -1.483 -8.743 6.061 1.00 96.88 70 ASP A N 1
ATOM 518 C CA . ASP A 1 70 ? -2.346 -7.919 5.227 1.00 96.88 70 ASP A CA 1
ATOM 519 C C . ASP A 1 70 ? -1.533 -7.144 4.183 1.00 96.88 70 ASP A C 1
ATOM 521 O O . ASP A 1 70 ? -1.888 -7.119 2.998 1.00 96.88 70 ASP A O 1
ATOM 525 N N . PHE A 1 71 ? -0.383 -6.587 4.578 1.00 96.88 71 PHE A N 1
ATOM 526 C CA . PHE A 1 71 ? 0.528 -5.940 3.635 1.00 96.88 71 PHE A CA 1
ATOM 527 C C . PHE A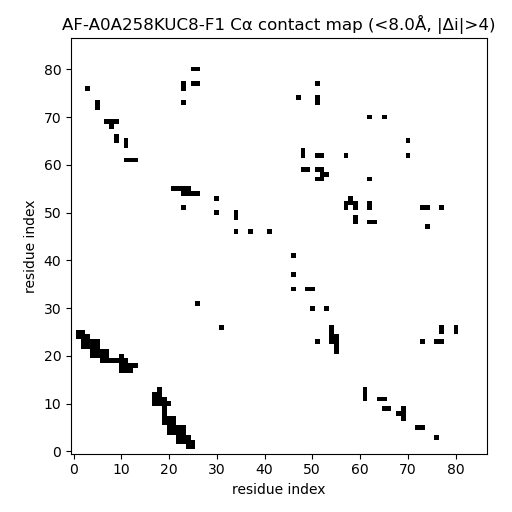 1 71 ? 1.081 -6.922 2.589 1.00 96.88 71 PHE A C 1
ATOM 529 O O . PHE A 1 71 ? 1.154 -6.590 1.398 1.00 96.88 71 PHE A O 1
ATOM 536 N N . ALA A 1 72 ? 1.429 -8.148 2.996 1.00 95.69 72 ALA A N 1
ATOM 537 C CA . ALA A 1 72 ? 1.881 -9.189 2.076 1.00 95.69 72 ALA A CA 1
ATOM 538 C C . ALA A 1 72 ? 0.778 -9.594 1.084 1.00 95.69 72 ALA A C 1
ATOM 540 O O . ALA A 1 72 ? 1.031 -9.643 -0.119 1.00 95.69 72 ALA A O 1
ATOM 541 N N . ALA A 1 73 ? -0.460 -9.784 1.550 1.00 96.31 73 ALA A N 1
ATOM 542 C CA . ALA A 1 73 ? -1.595 -10.127 0.693 1.00 96.31 73 ALA A CA 1
ATOM 543 C C . ALA A 1 73 ? -1.877 -9.046 -0.367 1.00 96.31 73 ALA A C 1
ATOM 545 O O . ALA A 1 73 ? -2.142 -9.354 -1.533 1.00 96.31 73 ALA A O 1
ATOM 546 N N . ILE A 1 74 ? -1.782 -7.767 0.010 1.00 95.88 74 ILE A N 1
ATOM 547 C CA . ILE A 1 74 ? -1.893 -6.652 -0.939 1.00 95.88 74 ILE A CA 1
ATOM 548 C C . ILE A 1 74 ? -0.724 -6.673 -1.932 1.00 95.88 74 ILE A C 1
ATOM 550 O O . ILE A 1 74 ? -0.938 -6.532 -3.140 1.00 95.88 74 ILE A O 1
ATOM 554 N N . SER A 1 75 ? 0.500 -6.881 -1.448 1.00 93.81 75 SER A N 1
ATOM 555 C CA . SER A 1 75 ? 1.708 -6.930 -2.278 1.00 93.81 75 SER A CA 1
ATOM 556 C C . SER A 1 75 ? 1.664 -8.059 -3.309 1.00 93.81 75 SER A C 1
ATOM 558 O O . SER A 1 75 ? 2.017 -7.838 -4.468 1.00 93.81 75 SER A O 1
ATOM 560 N N . ASP A 1 76 ? 1.143 -9.230 -2.944 1.00 94.31 76 ASP A N 1
ATOM 561 C CA . ASP A 1 76 ? 0.960 -10.368 -3.850 1.00 94.31 76 ASP A CA 1
ATOM 562 C C . ASP A 1 76 ? -0.019 -10.047 -4.987 1.00 94.31 76 ASP A C 1
ATOM 564 O O . ASP A 1 76 ? 0.230 -10.370 -6.155 1.00 94.31 76 ASP A O 1
ATOM 568 N N . VAL A 1 77 ? -1.117 -9.350 -4.678 1.00 94.56 77 VAL A N 1
ATOM 569 C CA . VAL A 1 77 ? -2.070 -8.876 -5.694 1.00 94.56 77 VAL A CA 1
ATOM 570 C C . VAL A 1 77 ? -1.394 -7.904 -6.661 1.00 94.56 77 VAL A C 1
ATOM 572 O O . VAL A 1 77 ? -1.593 -8.004 -7.875 1.00 94.56 77 VAL A O 1
ATOM 575 N N . ILE A 1 78 ? -0.574 -6.986 -6.145 1.00 92.56 78 ILE A N 1
ATOM 576 C CA . ILE A 1 78 ? 0.176 -6.020 -6.957 1.00 92.56 78 ILE A CA 1
ATOM 577 C C . ILE A 1 78 ? 1.192 -6.740 -7.851 1.00 92.56 78 ILE A C 1
ATOM 579 O O . ILE A 1 78 ? 1.233 -6.481 -9.057 1.00 92.56 78 ILE A O 1
ATOM 583 N N . ALA A 1 79 ? 1.963 -7.677 -7.295 1.00 90.31 79 ALA A N 1
ATOM 584 C CA . ALA A 1 79 ? 2.928 -8.488 -8.031 1.00 90.31 79 ALA A CA 1
ATOM 585 C C . ALA A 1 79 ? 2.252 -9.297 -9.150 1.00 90.31 79 ALA A C 1
ATOM 587 O O . ALA A 1 79 ? 2.781 -9.381 -10.258 1.00 90.31 79 ALA A O 1
ATOM 588 N N . GLY A 1 80 ? 1.039 -9.806 -8.912 1.00 90.75 80 GLY A N 1
ATOM 589 C CA . GLY A 1 80 ? 0.222 -10.491 -9.917 1.00 90.75 80 GLY A CA 1
ATOM 590 C C . GLY A 1 80 ? -0.202 -9.618 -11.108 1.00 90.75 80 GLY A C 1
ATOM 591 O O . GLY A 1 80 ? -0.615 -1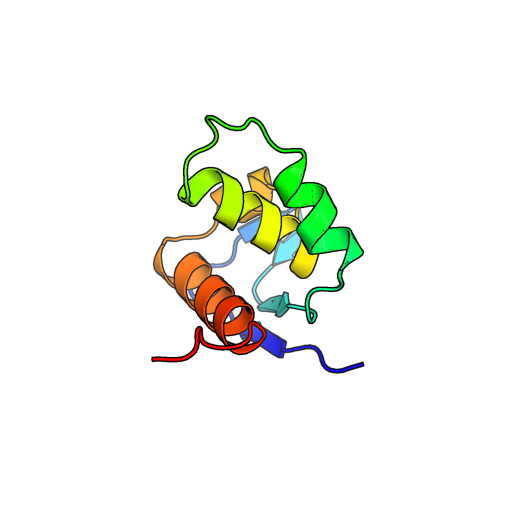0.149 -12.142 1.00 90.75 80 GLY A O 1
ATOM 592 N N . PHE A 1 81 ? -0.103 -8.290 -11.005 1.00 89.12 81 PHE A N 1
ATOM 593 C CA . PHE A 1 81 ? -0.353 -7.380 -12.125 1.00 89.12 81 PHE A CA 1
ATOM 594 C C . PHE A 1 81 ? 0.891 -7.056 -12.949 1.00 89.12 81 PHE A C 1
ATOM 596 O O . PHE A 1 81 ? 0.746 -6.603 -14.089 1.00 89.12 81 PHE A O 1
ATOM 603 N N . LEU A 1 82 ? 2.084 -7.247 -12.388 1.00 83.88 82 LEU A N 1
ATOM 604 C CA . LEU A 1 82 ? 3.336 -6.938 -13.060 1.00 83.88 82 LEU A CA 1
ATOM 605 C C . LEU A 1 82 ? 3.767 -8.119 -13.943 1.00 83.88 82 LEU A C 1
ATOM 607 O O . LEU A 1 82 ? 3.565 -9.281 -13.581 1.00 83.88 82 LEU A O 1
ATOM 611 N N . PRO A 1 83 ? 4.343 -7.855 -15.128 1.00 78.62 83 PRO A N 1
ATOM 612 C CA . PRO A 1 83 ? 4.903 -8.919 -15.943 1.00 78.62 83 PRO A CA 1
ATOM 613 C C . PRO A 1 83 ? 6.044 -9.591 -15.175 1.00 78.62 83 PRO A C 1
ATOM 615 O O . PRO A 1 83 ? 6.918 -8.913 -14.634 1.00 78.62 83 PRO A O 1
ATOM 618 N N . LYS A 1 84 ? 6.051 -10.927 -15.142 1.00 73.62 84 LYS A N 1
ATOM 619 C CA . LYS A 1 84 ? 7.209 -11.667 -14.634 1.00 73.62 84 LYS A CA 1
ATOM 620 C C . LYS A 1 84 ? 8.410 -11.348 -15.531 1.00 73.62 84 LYS A C 1
ATOM 622 O O . LYS A 1 84 ? 8.237 -11.363 -16.755 1.00 73.62 84 LYS A O 1
ATOM 627 N N . PRO A 1 85 ? 9.594 -11.051 -14.967 1.00 60.28 85 PRO A N 1
ATOM 628 C CA . PRO A 1 85 ? 10.792 -10.905 -15.778 1.00 60.28 85 PRO A CA 1
ATOM 629 C C . PRO A 1 85 ? 10.993 -12.186 -16.605 1.00 60.28 85 PRO A C 1
ATOM 631 O O . PRO A 1 85 ? 10.695 -13.277 -16.104 1.00 60.28 85 PRO A O 1
ATOM 634 N N . PRO A 1 86 ? 11.424 -12.076 -17.875 1.00 62.53 86 PRO A N 1
ATOM 635 C CA . PRO A 1 86 ? 11.788 -13.252 -18.650 1.00 62.53 86 PRO A CA 1
ATOM 636 C C . PRO A 1 86 ? 12.898 -13.998 -17.898 1.00 62.53 86 PRO A C 1
ATOM 638 O O . PRO A 1 86 ? 13.868 -13.375 -17.464 1.00 62.53 86 PRO A O 1
ATOM 641 N N . GLY A 1 87 ? 12.675 -15.295 -17.672 1.00 61.75 87 GLY A N 1
ATOM 642 C CA . GLY A 1 87 ? 13.647 -16.194 -17.045 1.00 61.75 87 GLY A CA 1
ATOM 643 C C . GLY A 1 87 ? 14.820 -16.526 -17.950 1.00 61.75 87 GLY A C 1
ATOM 644 O O . GLY A 1 87 ? 14.725 -16.259 -19.171 1.00 61.75 87 GLY A O 1
#

pLDDT: mean 90.09, std 9.45, range [49.38, 97.0]

Radius of gyration: 13.05 Å; Cα contacts (8 Å, |Δi|>4): 92; chains: 1; bounding box: 32×26×31 Å

Sequence (87 aa):
MNKTNVKLGEPIVVGGEKITEVTVRRPKVKDLRALDHLDVNANDLTRGIEMAAILTGLTPAAIDELDAADFAAISDVIAGFLPKPPG

Foldseek 3Di:
DDKDKDAAPDWFADPNDTDGIFIFAQDDPVLVVVLVPPDPPDDPVNSLLSSLCVGRVHDSVRLVRGDPVSSVRSSVVHVVNDDDPDD

Nearest PDB structures (foldseek):
  4j7c-assembly1_I  TM=3.803E-01  e=9.130E+00  Bacillus subtilis subsp. subtilis str. 168